Protein AF-A0A968LWR9-F1 (afdb_monomer_lite)

pLDDT: mean 95.12, std 4.48, range [72.62, 98.56]

Secondary structure (DSSP, 8-state):
---HHHHHHHHHHHGGGS-SSS-EEE-S---HHHHHHHHHHHTTSSEEEEEETTTEEEEEEESSTTS-TT-EE---

Sequence (76 aa):
MTTPEQFVEAVQEIEAQLVGSLPILINGRGPVWGYGMLLHAAHPSPAIATYDPRLGYVIVQTHDERFQLGKTIHLS

Structure (mmCIF, N/CA/C/O backbone):
data_AF-A0A968LWR9-F1
#
_entry.id   AF-A0A968LWR9-F1
#
loop_
_atom_site.group_PDB
_atom_site.id
_atom_site.type_symbol
_atom_site.label_atom_id
_atom_site.label_alt_id
_atom_site.label_comp_id
_atom_site.label_asym_id
_atom_site.label_entity_id
_atom_site.label_seq_id
_atom_site.pdbx_PDB_ins_code
_atom_site.Cartn_x
_atom_site.Cartn_y
_atom_site.Cartn_z
_atom_site.occupancy
_atom_site.B_iso_or_equiv
_atom_site.auth_seq_id
_atom_site.auth_comp_id
_atom_site.auth_asym_id
_atom_site.auth_atom_id
_atom_site.pdbx_PDB_model_num
ATOM 1 N N . MET A 1 1 ? 6.388 2.864 -21.271 1.00 78.12 1 MET A N 1
ATOM 2 C CA . MET A 1 1 ? 6.015 1.686 -20.461 1.00 78.12 1 MET A CA 1
ATOM 3 C C . MET A 1 1 ? 7.105 1.541 -19.421 1.00 78.12 1 MET A C 1
ATOM 5 O O . MET A 1 1 ? 8.252 1.472 -19.832 1.00 78.12 1 MET A O 1
ATOM 9 N N . THR A 1 2 ? 6.777 1.608 -18.133 1.00 88.44 2 THR A N 1
ATOM 10 C CA . THR A 1 2 ? 7.766 1.449 -17.054 1.00 88.44 2 THR A CA 1
ATOM 11 C C . THR A 1 2 ? 8.132 -0.027 -16.933 1.00 88.44 2 THR A C 1
ATOM 13 O O . THR A 1 2 ? 7.226 -0.863 -16.874 1.00 88.44 2 THR A O 1
ATOM 16 N N . THR A 1 3 ? 9.422 -0.358 -16.937 1.00 96.50 3 THR A N 1
ATOM 17 C CA . THR A 1 3 ? 9.878 -1.740 -16.707 1.00 96.50 3 THR A CA 1
ATOM 18 C C . THR A 1 3 ? 9.873 -2.073 -15.208 1.00 96.50 3 THR A C 1
ATOM 20 O O . THR A 1 3 ? 9.829 -1.155 -14.385 1.00 96.50 3 THR A O 1
ATOM 23 N N . PRO A 1 4 ? 9.906 -3.359 -14.812 1.00 97.50 4 PRO A N 1
ATOM 24 C CA . PRO A 1 4 ? 10.047 -3.738 -13.405 1.00 97.50 4 PRO A CA 1
ATOM 25 C C . PRO A 1 4 ? 11.286 -3.134 -12.727 1.00 97.50 4 PRO A C 1
ATOM 27 O O . PRO A 1 4 ? 11.202 -2.724 -11.574 1.00 97.50 4 PRO A O 1
ATOM 30 N N . GLU A 1 5 ? 12.404 -3.018 -13.448 1.00 97.50 5 GLU A N 1
ATOM 31 C CA . GLU A 1 5 ? 13.664 -2.443 -12.955 1.00 97.50 5 GLU A CA 1
ATOM 32 C C . GLU A 1 5 ? 13.509 -0.947 -12.662 1.00 97.50 5 GLU A C 1
ATOM 34 O O . GLU A 1 5 ? 13.795 -0.492 -11.561 1.00 97.50 5 GLU A O 1
ATOM 39 N N . GLN A 1 6 ? 12.939 -0.194 -13.605 1.00 96.88 6 GLN A N 1
ATOM 40 C CA . GLN A 1 6 ? 12.647 1.229 -13.398 1.00 96.88 6 GLN A CA 1
ATOM 41 C C . GLN A 1 6 ? 11.654 1.451 -12.251 1.00 96.88 6 GLN A C 1
ATOM 43 O O . GLN A 1 6 ? 11.687 2.472 -11.570 1.00 96.88 6 GLN A O 1
ATOM 48 N N . PHE A 1 7 ? 10.731 0.508 -12.047 1.00 97.31 7 PHE A N 1
ATOM 49 C CA . PHE A 1 7 ? 9.752 0.610 -10.974 1.00 97.31 7 PHE A CA 1
ATOM 50 C C . PHE A 1 7 ? 10.381 0.349 -9.602 1.00 97.31 7 PHE A C 1
ATOM 52 O O . PHE A 1 7 ? 10.075 1.082 -8.666 1.00 97.31 7 PHE A O 1
ATOM 59 N N . VAL A 1 8 ? 11.256 -0.657 -9.461 1.00 96.94 8 VAL A N 1
ATOM 60 C CA . VAL A 1 8 ? 11.926 -0.912 -8.174 1.00 96.94 8 VAL A CA 1
ATOM 61 C C . VAL A 1 8 ? 12.864 0.232 -7.792 1.00 96.94 8 VAL A C 1
ATOM 63 O O . VAL A 1 8 ? 12.885 0.595 -6.622 1.00 96.94 8 VAL A O 1
ATOM 66 N N . GLU A 1 9 ? 13.542 0.860 -8.759 1.00 97.75 9 GLU A N 1
ATOM 67 C CA . GLU A 1 9 ? 14.325 2.083 -8.522 1.00 97.75 9 GLU A CA 1
ATOM 68 C C . GLU A 1 9 ? 13.443 3.182 -7.906 1.00 97.75 9 GLU A C 1
ATOM 70 O O . GLU A 1 9 ? 13.749 3.698 -6.832 1.00 97.75 9 GLU A O 1
ATOM 75 N N . ALA A 1 10 ? 12.279 3.455 -8.504 1.00 96.00 10 ALA A N 1
ATOM 76 C CA . ALA A 1 10 ? 11.335 4.443 -7.977 1.00 96.00 10 ALA A CA 1
ATOM 77 C C . ALA A 1 10 ? 10.771 4.075 -6.588 1.00 96.00 10 ALA A C 1
ATOM 79 O O . ALA A 1 10 ? 10.527 4.954 -5.764 1.00 96.00 10 ALA A O 1
ATOM 80 N N . VAL A 1 11 ? 10.552 2.785 -6.303 1.00 96.25 11 VAL A N 1
ATOM 81 C CA . VAL A 1 11 ? 10.106 2.327 -4.974 1.00 96.25 11 VAL A CA 1
ATOM 82 C C . VAL A 1 11 ? 11.203 2.541 -3.929 1.00 96.25 11 VAL A C 1
ATOM 84 O O . VAL A 1 11 ? 10.910 3.030 -2.840 1.00 96.25 11 VAL A O 1
ATOM 87 N N . GLN A 1 12 ? 12.457 2.229 -4.260 1.00 96.00 12 GLN A N 1
ATOM 88 C CA . GLN A 1 12 ? 13.605 2.410 -3.367 1.00 96.00 12 GLN A CA 1
ATOM 89 C C . GLN A 1 12 ? 13.851 3.886 -3.028 1.00 96.00 12 GLN A C 1
ATOM 91 O O . GLN A 1 12 ? 14.214 4.201 -1.897 1.00 96.00 12 GLN A O 1
ATOM 96 N N . GLU A 1 13 ? 13.594 4.803 -3.966 1.00 96.81 13 GLU A N 1
ATOM 97 C CA . GLU A 1 13 ? 13.689 6.251 -3.724 1.00 96.81 13 GLU A CA 1
ATOM 98 C C . GLU A 1 13 ? 12.726 6.744 -2.632 1.00 96.81 13 GLU A C 1
ATOM 100 O O . GLU A 1 13 ? 13.043 7.692 -1.906 1.00 96.81 13 GLU A O 1
ATOM 105 N N . ILE A 1 14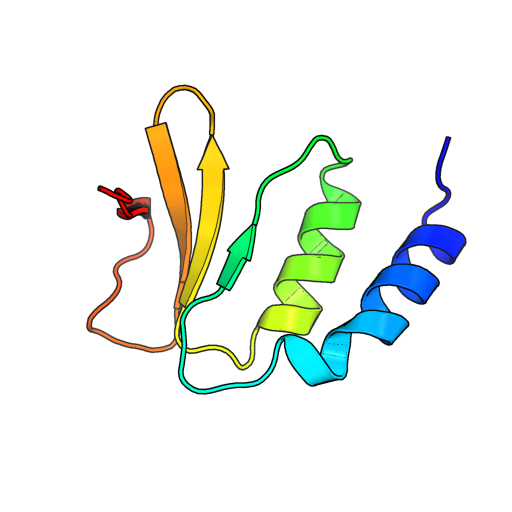 ? 11.557 6.108 -2.492 1.00 94.44 14 ILE A N 1
ATOM 106 C CA . ILE A 1 14 ? 10.520 6.522 -1.536 1.00 94.44 14 ILE A CA 1
ATOM 107 C C . ILE A 1 14 ? 10.424 5.629 -0.297 1.00 94.44 14 ILE A C 1
ATOM 109 O O . ILE A 1 14 ? 9.738 6.004 0.649 1.00 94.44 14 ILE A O 1
ATOM 113 N N . GLU A 1 15 ? 11.093 4.475 -0.263 1.00 94.38 15 GLU A N 1
ATOM 114 C CA . GLU A 1 15 ? 10.914 3.442 0.770 1.00 94.38 15 GLU A CA 1
ATOM 115 C C . GLU A 1 15 ? 11.080 3.983 2.196 1.00 94.38 15 GLU A C 1
ATOM 117 O O . GLU A 1 15 ? 10.237 3.739 3.059 1.00 94.38 15 GLU A O 1
ATOM 122 N N . ALA A 1 16 ? 12.099 4.813 2.432 1.00 92.31 16 ALA A N 1
ATOM 123 C CA . ALA A 1 16 ? 12.335 5.429 3.739 1.00 92.31 16 ALA A CA 1
ATOM 124 C C . ALA A 1 16 ? 11.175 6.329 4.217 1.00 92.31 16 ALA A C 1
ATOM 126 O O . ALA A 1 16 ? 11.028 6.558 5.415 1.00 92.31 16 ALA A O 1
ATOM 127 N N . GLN A 1 17 ? 10.348 6.833 3.296 1.00 91.56 17 GLN A N 1
ATOM 128 C CA . GLN A 1 17 ? 9.174 7.663 3.584 1.00 91.56 17 GLN A CA 1
ATOM 129 C C . GLN A 1 17 ? 7.915 6.827 3.856 1.00 91.56 17 GLN A C 1
ATOM 131 O O . GLN A 1 17 ? 6.934 7.351 4.379 1.00 91.56 17 GLN A O 1
ATOM 136 N N . LEU A 1 18 ? 7.927 5.536 3.504 1.00 91.38 18 LEU A N 1
ATOM 137 C CA . LEU A 1 18 ? 6.808 4.611 3.712 1.00 91.38 18 LEU A CA 1
ATOM 138 C C . LEU A 1 18 ? 6.811 3.984 5.117 1.00 91.38 18 LEU A C 1
ATOM 140 O O . LEU A 1 18 ? 5.863 3.293 5.489 1.00 91.38 18 LEU A O 1
ATOM 144 N N . VAL A 1 19 ? 7.857 4.238 5.907 1.00 85.25 19 VAL A N 1
ATOM 145 C CA . VAL A 1 19 ? 7.994 3.769 7.289 1.00 85.25 19 VAL A CA 1
ATOM 146 C C . VAL A 1 19 ? 7.518 4.856 8.253 1.00 85.25 19 VAL A C 1
ATOM 148 O O . VAL A 1 19 ? 8.017 5.980 8.238 1.00 85.25 19 VAL A O 1
ATOM 151 N N . GLY A 1 20 ? 6.569 4.530 9.133 1.00 87.00 20 GLY A N 1
ATOM 152 C CA . GLY A 1 20 ? 6.052 5.493 10.103 1.00 87.00 20 GLY A CA 1
ATOM 153 C C . GLY A 1 20 ? 4.886 4.977 10.940 1.00 87.00 20 GLY A C 1
ATOM 154 O O . GLY A 1 20 ? 4.536 3.803 10.899 1.00 87.00 20 GLY A O 1
ATOM 155 N N . SER A 1 21 ? 4.277 5.877 11.714 1.00 90.94 21 SER A N 1
ATOM 156 C CA . SER A 1 21 ? 3.149 5.586 12.613 1.00 90.94 21 SER A CA 1
ATOM 157 C C . SER A 1 21 ? 1.769 5.793 11.977 1.00 90.94 21 SER A C 1
ATOM 159 O O . SER A 1 21 ? 0.754 5.653 12.662 1.00 90.94 21 SER A O 1
ATOM 161 N N . LEU A 1 22 ? 1.717 6.142 10.689 1.00 93.75 22 LEU A N 1
ATOM 162 C CA . LEU A 1 22 ? 0.483 6.421 9.956 1.00 93.75 22 LEU A CA 1
ATOM 163 C C . LEU A 1 22 ? 0.209 5.343 8.899 1.00 93.75 22 LEU A C 1
ATOM 165 O O . LEU A 1 22 ? 1.157 4.844 8.292 1.00 93.75 22 LEU A O 1
ATOM 169 N N . PRO A 1 23 ? -1.068 5.006 8.641 1.00 95.50 23 PRO A N 1
ATOM 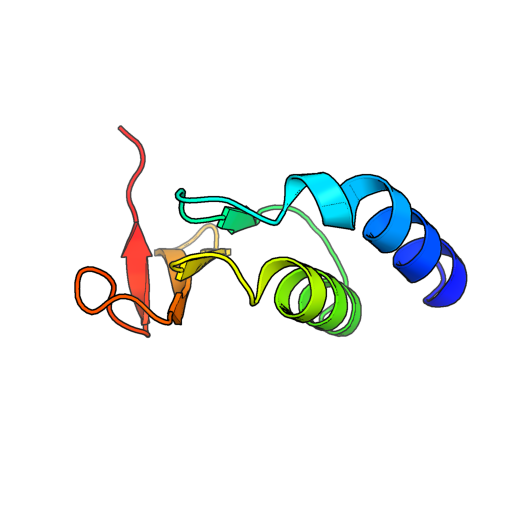170 C CA . PRO A 1 23 ? -1.437 4.151 7.521 1.00 95.50 23 PRO A CA 1
ATOM 171 C C . PRO A 1 23 ? -1.040 4.755 6.174 1.00 95.50 23 PRO A C 1
ATOM 173 O O . PRO A 1 23 ? -1.135 5.968 5.977 1.00 95.50 23 PRO A O 1
ATOM 176 N N . ILE A 1 24 ? -0.686 3.895 5.223 1.00 97.31 24 ILE A N 1
ATOM 177 C CA . ILE A 1 24 ? -0.361 4.287 3.851 1.00 97.31 24 ILE A CA 1
ATOM 178 C C . ILE A 1 24 ? -1.565 4.041 2.938 1.00 97.31 24 ILE A C 1
ATOM 180 O O . ILE A 1 24 ? -2.128 2.946 2.891 1.00 97.31 24 ILE A O 1
ATOM 184 N N . LEU A 1 25 ? -1.957 5.069 2.185 1.00 97.38 25 LEU A N 1
ATOM 185 C CA . LEU A 1 25 ? -3.053 5.015 1.219 1.00 97.38 25 LEU A CA 1
ATOM 186 C C . LEU A 1 25 ? -2.485 5.116 -0.199 1.00 97.38 25 LEU A C 1
ATOM 188 O O . LEU A 1 25 ? -1.954 6.153 -0.591 1.00 97.38 25 LEU A O 1
ATOM 192 N N . ILE A 1 26 ? -2.599 4.042 -0.975 1.00 97.00 26 ILE A N 1
ATOM 193 C CA . ILE A 1 26 ? -2.039 3.941 -2.325 1.00 97.00 26 ILE A CA 1
ATOM 194 C C . ILE A 1 26 ? -3.150 4.152 -3.350 1.00 97.00 26 ILE A C 1
ATOM 196 O O . ILE A 1 26 ? -4.170 3.460 -3.339 1.00 97.00 26 ILE A O 1
ATOM 200 N N . ASN A 1 27 ? -2.935 5.076 -4.281 1.00 97.06 27 ASN A N 1
ATOM 201 C CA . ASN A 1 27 ? -3.773 5.252 -5.460 1.00 97.06 27 ASN A CA 1
ATOM 202 C C . ASN A 1 27 ? -2.896 5.436 -6.708 1.00 97.06 27 ASN A C 1
ATOM 204 O O . ASN A 1 27 ? -1.732 5.820 -6.612 1.00 97.06 27 ASN A O 1
ATOM 208 N N . GLY A 1 28 ? -3.457 5.148 -7.882 1.00 95.50 28 GLY A N 1
ATOM 209 C CA . GLY A 1 28 ? -2.776 5.343 -9.161 1.00 95.50 28 GLY A CA 1
ATOM 210 C C . GLY A 1 28 ? -3.016 4.207 -10.149 1.00 95.50 28 GLY A C 1
ATOM 211 O O . GLY A 1 28 ? -3.458 3.113 -9.799 1.00 95.50 28 GLY A O 1
ATOM 212 N N . ARG A 1 29 ? -2.728 4.455 -11.426 1.00 94.69 29 ARG A N 1
ATOM 213 C CA . ARG A 1 29 ? -2.758 3.403 -12.450 1.00 94.69 29 ARG A CA 1
ATOM 214 C C . ARG A 1 29 ? -1.400 2.723 -12.484 1.00 94.69 29 ARG A C 1
ATOM 216 O O . ARG A 1 29 ? -0.397 3.378 -12.740 1.00 94.69 29 ARG A O 1
ATOM 223 N N . GLY A 1 30 ? -1.383 1.417 -12.270 1.00 93.38 30 GLY A N 1
ATOM 224 C CA . GLY A 1 30 ? -0.154 0.643 -12.270 1.00 93.38 30 GLY A CA 1
ATOM 225 C C . GLY A 1 30 ? -0.422 -0.837 -12.511 1.00 93.38 30 GLY A C 1
ATOM 226 O O . GLY A 1 30 ? -1.561 -1.294 -12.387 1.00 93.38 30 GLY A O 1
ATOM 227 N N . PRO A 1 31 ? 0.614 -1.591 -12.887 1.00 95.81 31 PRO A N 1
ATOM 228 C CA . PRO A 1 31 ? 0.520 -3.034 -13.014 1.00 95.81 31 PRO A CA 1
ATOM 229 C C . PRO A 1 31 ? 0.406 -3.695 -11.635 1.00 95.81 31 PRO A C 1
ATOM 231 O O . PRO A 1 31 ? 0.929 -3.185 -10.645 1.00 95.81 31 PRO A O 1
ATOM 234 N N . VAL A 1 32 ? -0.219 -4.874 -11.581 1.00 96.81 32 VAL A N 1
ATOM 235 C CA . VAL A 1 32 ? -0.405 -5.641 -10.333 1.00 96.81 32 VAL A CA 1
ATOM 236 C C . VAL A 1 32 ? 0.928 -5.918 -9.628 1.00 96.81 32 VAL A C 1
ATOM 238 O O . VAL A 1 32 ? 1.021 -5.781 -8.412 1.00 96.81 32 VAL A O 1
ATOM 241 N N . TRP A 1 33 ? 1.983 -6.239 -10.384 1.00 96.62 33 TRP A N 1
ATOM 242 C CA . TRP A 1 33 ? 3.316 -6.468 -9.818 1.00 96.62 33 TRP A CA 1
ATOM 243 C C . TRP A 1 33 ? 3.923 -5.208 -9.179 1.00 96.62 33 TRP A C 1
ATOM 245 O O . TRP A 1 33 ? 4.627 -5.322 -8.181 1.00 96.62 33 TRP A O 1
ATOM 255 N N . GLY A 1 34 ? 3.608 -4.013 -9.692 1.00 97.00 34 GLY A N 1
ATOM 256 C CA . GLY A 1 34 ? 4.097 -2.746 -9.137 1.00 97.00 34 GLY A CA 1
ATOM 257 C C . GLY A 1 34 ? 3.425 -2.420 -7.806 1.00 97.00 34 GLY A C 1
ATOM 258 O O . GLY A 1 34 ? 4.084 -2.007 -6.855 1.00 97.00 34 GLY A O 1
ATOM 259 N N . TYR A 1 35 ? 2.127 -2.717 -7.695 1.00 97.19 35 TYR A N 1
ATOM 260 C CA . TYR A 1 35 ? 1.437 -2.697 -6.406 1.00 97.19 35 TYR A CA 1
ATOM 261 C C . TYR A 1 35 ? 2.090 -3.663 -5.412 1.00 97.19 35 TYR A C 1
ATOM 263 O O . TYR A 1 35 ? 2.344 -3.266 -4.285 1.00 97.19 35 TYR A O 1
ATOM 271 N N . GLY A 1 36 ? 2.442 -4.886 -5.825 1.00 97.50 36 GLY A N 1
ATOM 272 C CA . GLY A 1 36 ? 3.161 -5.834 -4.963 1.00 97.50 36 GLY A CA 1
ATOM 273 C C . GLY A 1 36 ? 4.463 -5.270 -4.376 1.00 97.50 36 GLY A C 1
ATOM 274 O O . GLY A 1 36 ? 4.717 -5.440 -3.186 1.00 97.50 36 GLY A O 1
ATOM 275 N N . MET A 1 37 ? 5.248 -4.544 -5.180 1.00 97.44 37 MET A N 1
ATOM 276 C CA . MET A 1 37 ? 6.478 -3.882 -4.722 1.00 97.44 37 MET A CA 1
ATOM 277 C C . MET A 1 37 ? 6.195 -2.750 -3.723 1.00 97.44 37 MET A C 1
ATOM 279 O O . MET A 1 37 ? 6.823 -2.702 -2.669 1.00 97.44 37 MET A O 1
ATOM 283 N N . LEU A 1 38 ? 5.219 -1.880 -4.009 1.00 97.31 38 LEU A N 1
ATOM 284 C CA . LEU A 1 38 ? 4.821 -0.797 -3.097 1.00 97.31 38 LEU A CA 1
ATOM 285 C C . LEU A 1 38 ? 4.298 -1.330 -1.759 1.00 97.31 38 LEU A C 1
ATOM 287 O O . LEU A 1 38 ? 4.647 -0.810 -0.704 1.00 97.31 38 LEU A O 1
ATOM 291 N N . LEU A 1 39 ? 3.473 -2.377 -1.808 1.00 97.00 39 LEU A N 1
ATOM 292 C CA . LEU A 1 39 ? 2.930 -3.047 -0.629 1.00 97.00 39 LEU A CA 1
ATOM 293 C C . LEU A 1 39 ? 4.042 -3.648 0.236 1.00 97.00 39 LEU A C 1
ATOM 295 O O . LEU A 1 39 ? 4.022 -3.506 1.456 1.00 97.00 39 LEU A O 1
ATOM 299 N N . HIS A 1 40 ? 5.041 -4.279 -0.386 1.00 96.19 40 HIS A N 1
ATOM 300 C CA . HIS A 1 40 ? 6.186 -4.820 0.340 1.00 96.19 40 HIS A CA 1
ATOM 301 C C . HIS A 1 40 ? 7.029 -3.722 1.003 1.00 96.19 40 HIS A C 1
ATOM 303 O O . HIS A 1 40 ? 7.363 -3.848 2.181 1.00 96.19 40 HIS A O 1
ATOM 309 N N . ALA A 1 41 ? 7.315 -2.632 0.289 1.00 96.44 41 ALA A N 1
ATOM 310 C CA . ALA A 1 41 ? 8.069 -1.501 0.832 1.00 96.44 41 ALA A CA 1
ATOM 311 C C . ALA A 1 41 ? 7.320 -0.800 1.984 1.00 96.44 41 ALA A C 1
ATOM 313 O O . ALA A 1 41 ? 7.916 -0.432 2.991 1.00 96.44 41 ALA A O 1
ATOM 314 N N . ALA A 1 42 ? 5.993 -0.672 1.881 1.00 96.44 42 ALA A N 1
ATOM 315 C CA . ALA A 1 42 ? 5.157 -0.056 2.911 1.00 96.44 42 ALA A CA 1
ATOM 316 C C . ALA A 1 42 ? 4.779 -0.997 4.071 1.00 96.44 42 ALA A C 1
ATOM 318 O O . ALA A 1 42 ? 4.125 -0.544 5.015 1.00 96.44 42 ALA A O 1
ATOM 319 N N . HIS A 1 43 ? 5.148 -2.287 4.031 1.00 95.31 43 HIS A N 1
ATOM 320 C CA . HIS A 1 43 ? 4.714 -3.282 5.024 1.00 95.31 43 HIS A CA 1
ATOM 321 C C . HIS A 1 43 ? 4.991 -2.918 6.497 1.00 95.31 43 HIS A C 1
ATOM 323 O O . HIS A 1 43 ? 4.208 -3.360 7.336 1.00 95.31 43 HIS A O 1
ATOM 329 N N . PRO A 1 44 ? 6.029 -2.126 6.856 1.00 95.00 44 PRO A N 1
ATOM 330 C CA . PRO A 1 44 ? 6.254 -1.744 8.250 1.00 95.00 44 PRO A CA 1
ATOM 331 C C . PRO A 1 44 ? 5.223 -0.744 8.800 1.00 95.00 44 PRO A C 1
ATOM 333 O O . PRO A 1 44 ? 5.217 -0.480 10.001 1.00 95.00 44 PRO A O 1
ATOM 336 N N . SER A 1 45 ? 4.382 -0.149 7.948 1.00 95.75 45 SER A N 1
ATOM 337 C CA . SER A 1 45 ? 3.324 0.774 8.374 1.00 95.75 45 SER A CA 1
ATOM 338 C C . SER A 1 45 ? 2.192 0.054 9.137 1.00 95.75 45 SER A C 1
ATOM 340 O O . SER A 1 45 ? 1.993 -1.151 8.968 1.00 95.75 45 SER A O 1
ATOM 342 N N . PRO A 1 46 ? 1.393 0.762 9.966 1.00 96.62 46 PRO A N 1
ATOM 343 C CA . PRO A 1 46 ? 0.309 0.142 10.740 1.00 96.62 46 PRO A CA 1
ATOM 344 C C . PRO A 1 46 ? -0.755 -0.542 9.870 1.00 96.62 46 PRO A C 1
ATOM 346 O O . PRO A 1 46 ? -1.311 -1.583 10.234 1.00 96.62 46 PRO A O 1
ATOM 349 N N . ALA A 1 47 ? -1.059 0.050 8.715 1.00 97.62 47 ALA A N 1
ATOM 350 C CA . ALA A 1 47 ? -1.987 -0.491 7.736 1.00 97.62 47 ALA A CA 1
ATOM 351 C C . ALA A 1 47 ? -1.721 0.100 6.351 1.00 97.62 47 ALA A C 1
ATOM 353 O O . ALA A 1 47 ? -1.271 1.239 6.226 1.00 97.62 47 ALA A O 1
ATOM 354 N N . ILE A 1 48 ? -2.073 -0.658 5.315 1.00 98.12 48 ILE A N 1
ATOM 355 C CA . ILE A 1 48 ? -1.994 -0.217 3.924 1.00 98.12 48 ILE A CA 1
ATOM 356 C C . ILE A 1 48 ? -3.350 -0.425 3.263 1.00 98.12 48 ILE A C 1
ATOM 358 O O . ILE A 1 48 ? -3.959 -1.492 3.401 1.00 98.12 48 ILE A O 1
ATOM 362 N N . ALA A 1 49 ? -3.808 0.575 2.514 1.00 98.25 49 ALA A N 1
ATOM 363 C CA . ALA A 1 49 ? -5.024 0.485 1.723 1.00 98.25 49 ALA A CA 1
ATOM 364 C C . ALA A 1 49 ? -4.795 0.896 0.266 1.00 98.25 49 ALA A C 1
ATOM 366 O O . ALA A 1 49 ? -4.058 1.839 -0.015 1.00 98.25 49 ALA A O 1
ATOM 367 N N . THR A 1 50 ? -5.453 0.208 -0.664 1.00 98.31 50 THR A N 1
ATOM 368 C CA . THR A 1 50 ? -5.402 0.504 -2.101 1.00 98.31 50 THR A CA 1
ATOM 369 C C . THR A 1 50 ? -6.727 1.091 -2.571 1.00 98.31 50 THR A C 1
ATOM 371 O O . THR A 1 50 ? -7.800 0.669 -2.142 1.00 98.31 50 THR A O 1
ATOM 374 N N . TYR A 1 51 ? -6.671 2.100 -3.436 1.00 97.75 51 TYR A N 1
ATOM 375 C CA . TYR A 1 51 ? -7.865 2.767 -3.942 1.00 97.75 51 TYR A CA 1
ATOM 376 C C . TYR A 1 51 ? -8.523 1.987 -5.085 1.00 97.75 51 TYR A C 1
ATOM 378 O O . TYR A 1 51 ? -7.920 1.791 -6.141 1.00 97.75 51 TYR A O 1
ATOM 386 N N . ASP A 1 52 ? -9.795 1.635 -4.909 1.00 96.19 52 ASP A N 1
ATOM 387 C CA . ASP A 1 52 ? -10.699 1.229 -5.984 1.00 96.19 52 ASP A CA 1
ATOM 388 C C . ASP A 1 52 ? -11.749 2.340 -6.200 1.00 96.19 52 ASP A C 1
ATOM 390 O O . ASP A 1 52 ? -12.464 2.684 -5.256 1.00 96.19 52 ASP A O 1
ATOM 394 N N . PRO A 1 53 ? -11.915 2.894 -7.417 1.00 94.31 53 PRO A N 1
ATOM 395 C CA . PRO A 1 53 ? -12.893 3.953 -7.694 1.00 94.31 53 PRO A CA 1
ATOM 396 C C . PRO A 1 53 ? -14.352 3.625 -7.338 1.00 94.31 53 PRO A C 1
ATOM 398 O O . PRO A 1 53 ? -15.176 4.530 -7.243 1.00 94.31 53 PRO A O 1
ATOM 401 N N . ARG A 1 54 ? -14.698 2.344 -7.182 1.00 95.62 54 ARG A N 1
ATOM 402 C CA . ARG A 1 54 ? -16.043 1.868 -6.834 1.00 95.62 54 ARG A CA 1
ATOM 403 C C . ARG A 1 54 ? -16.235 1.696 -5.328 1.00 95.62 54 ARG A C 1
ATOM 405 O O . ARG A 1 54 ? -17.377 1.657 -4.885 1.00 95.62 54 ARG A O 1
ATOM 412 N N . LEU A 1 55 ? -15.148 1.555 -4.563 1.00 95.62 55 LEU A N 1
ATOM 413 C CA . LEU A 1 55 ? -15.185 1.174 -3.143 1.00 95.62 55 LEU A CA 1
ATOM 414 C C . LEU A 1 55 ? -14.507 2.196 -2.212 1.00 95.62 55 LEU A C 1
ATOM 416 O O . LEU A 1 55 ? -14.880 2.295 -1.047 1.00 95.62 55 LEU A O 1
ATOM 420 N N . GLY A 1 56 ? -13.532 2.964 -2.700 1.00 96.25 56 GLY A N 1
ATOM 421 C CA . GLY A 1 56 ? -12.634 3.788 -1.888 1.00 96.25 56 GLY A CA 1
ATOM 422 C C . GLY A 1 56 ? -11.322 3.070 -1.561 1.00 96.25 56 GLY A C 1
ATOM 423 O O . GLY A 1 56 ? -10.892 2.182 -2.294 1.00 96.25 56 GLY A O 1
ATOM 424 N N . TYR A 1 57 ? -10.661 3.464 -0.469 1.00 98.25 57 TYR A N 1
ATOM 425 C CA . TYR A 1 57 ? -9.408 2.842 -0.031 1.00 98.25 57 TYR A CA 1
ATOM 426 C C . TYR A 1 57 ? -9.683 1.544 0.729 1.00 98.25 57 TYR A C 1
ATOM 428 O O . TYR A 1 57 ? -10.075 1.591 1.890 1.00 98.25 57 TYR A O 1
ATOM 436 N N . VAL A 1 58 ? -9.470 0.391 0.101 1.00 98.44 58 VAL A N 1
ATOM 437 C CA . VAL A 1 58 ? -9.661 -0.934 0.707 1.00 98.44 58 VAL A CA 1
ATOM 438 C C . VAL A 1 58 ? -8.398 -1.344 1.457 1.00 98.44 58 VAL A C 1
ATOM 440 O O . VAL A 1 58 ? -7.324 -1.393 0.866 1.00 98.44 58 VAL A O 1
ATOM 443 N N . ILE A 1 59 ? -8.512 -1.666 2.744 1.00 98.56 59 ILE A N 1
ATOM 444 C CA . ILE A 1 59 ? -7.399 -2.130 3.580 1.00 98.56 59 ILE A CA 1
ATOM 445 C C . ILE A 1 59 ? -6.968 -3.527 3.118 1.00 98.56 59 ILE A C 1
ATOM 447 O O . ILE A 1 59 ? -7.751 -4.479 3.179 1.00 98.56 59 ILE A O 1
ATOM 451 N N . VAL A 1 60 ? -5.714 -3.655 2.681 1.00 98.38 60 VAL A N 1
ATOM 452 C CA . VAL A 1 60 ? -5.140 -4.898 2.133 1.00 98.38 60 VAL A CA 1
ATOM 453 C C . VAL A 1 60 ? -4.086 -5.532 3.039 1.00 98.38 60 VAL A C 1
ATOM 455 O O . VAL A 1 60 ? -3.834 -6.728 2.925 1.00 98.38 60 VAL A O 1
ATOM 458 N N . GLN A 1 61 ? -3.494 -4.760 3.952 1.00 97.94 61 GLN A N 1
ATOM 459 C CA . GLN A 1 61 ? -2.524 -5.229 4.945 1.00 97.94 61 GLN A CA 1
ATOM 460 C C . GLN A 1 61 ? -2.688 -4.443 6.245 1.00 97.94 61 GLN A C 1
ATOM 462 O O . GLN A 1 61 ? -3.021 -3.257 6.212 1.00 97.94 61 GLN A O 1
ATOM 467 N N . THR A 1 62 ? -2.448 -5.087 7.388 1.00 97.62 62 THR A N 1
ATOM 468 C CA . THR A 1 62 ? -2.435 -4.411 8.688 1.00 97.62 62 THR A CA 1
ATOM 469 C C . THR A 1 62 ? -1.659 -5.191 9.750 1.00 97.62 62 THR A C 1
ATOM 471 O O . THR A 1 62 ? -1.687 -6.422 9.768 1.00 97.62 62 THR A O 1
ATOM 474 N N . HIS A 1 63 ? -0.995 -4.450 10.637 1.00 96.12 63 HIS A N 1
ATOM 475 C CA . HIS A 1 63 ? -0.402 -4.910 11.895 1.00 96.12 63 HIS A CA 1
ATOM 476 C C . HIS A 1 63 ? -1.075 -4.253 13.117 1.00 96.12 63 HIS A C 1
ATOM 478 O O . HIS A 1 63 ? -0.560 -4.331 14.230 1.00 96.12 63 HIS A O 1
ATOM 484 N N . ASP A 1 64 ? -2.208 -3.581 12.913 1.00 96.06 64 ASP A N 1
ATOM 485 C CA . ASP A 1 64 ? -2.868 -2.729 13.894 1.00 96.06 64 ASP A CA 1
ATOM 486 C C . ASP A 1 64 ? -4.359 -3.062 13.947 1.00 96.06 64 ASP A C 1
ATOM 488 O O . ASP A 1 64 ? -5.092 -2.872 12.979 1.00 96.06 64 ASP A O 1
ATOM 492 N N . GLU A 1 65 ? -4.816 -3.537 15.104 1.00 95.31 65 GLU A N 1
ATOM 493 C CA . GLU A 1 65 ? -6.181 -4.028 15.324 1.00 95.31 65 GLU A CA 1
ATOM 494 C C . GLU A 1 65 ? -7.271 -2.969 15.090 1.00 95.31 65 GLU A C 1
ATOM 496 O O . GLU A 1 65 ? -8.444 -3.307 14.928 1.00 95.31 65 GLU A O 1
ATOM 501 N N . ARG A 1 66 ? -6.903 -1.680 15.037 1.00 95.56 66 ARG A N 1
ATOM 502 C CA . ARG A 1 66 ? -7.822 -0.591 14.672 1.00 95.56 66 ARG A CA 1
ATOM 503 C C . ARG A 1 66 ? -8.251 -0.655 13.204 1.00 95.56 66 ARG A C 1
ATOM 505 O O . ARG A 1 66 ? -9.274 -0.070 12.850 1.00 95.56 66 ARG A O 1
ATOM 512 N N . PHE A 1 67 ? -7.491 -1.346 1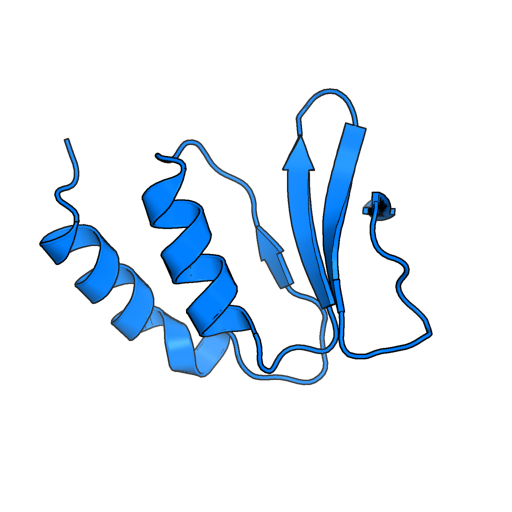2.357 1.00 97.06 67 PHE A N 1
ATOM 513 C CA . PHE A 1 67 ? -7.763 -1.522 10.935 1.00 97.06 67 PHE A CA 1
ATOM 514 C C . PHE A 1 67 ? -8.110 -2.982 10.644 1.00 97.06 67 PHE A C 1
ATOM 516 O O . PHE A 1 67 ? -7.495 -3.910 11.157 1.00 97.06 67 PHE A O 1
ATOM 523 N N . GLN A 1 68 ? -9.103 -3.202 9.783 1.00 98.06 68 GLN A N 1
A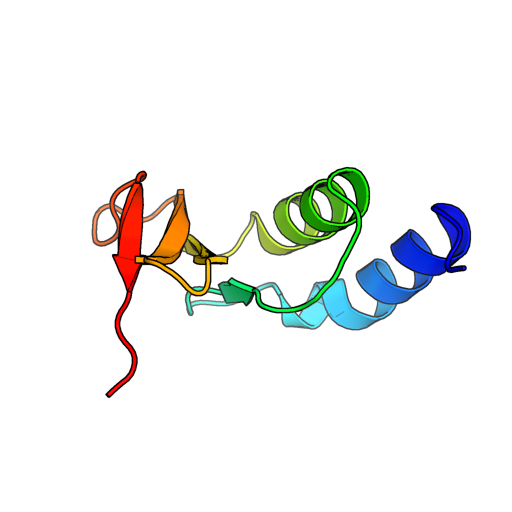TOM 524 C CA . GLN A 1 68 ? -9.562 -4.543 9.434 1.00 98.06 68 GLN A CA 1
ATOM 525 C C . GLN A 1 68 ? -9.413 -4.785 7.933 1.00 98.06 68 GLN A C 1
ATOM 527 O O . GLN A 1 68 ? -9.882 -3.989 7.118 1.00 98.06 68 GLN A O 1
ATOM 532 N N . LEU A 1 69 ? -8.806 -5.920 7.572 1.00 98.25 69 LEU A N 1
ATOM 533 C CA . LEU A 1 69 ? -8.675 -6.359 6.181 1.00 98.25 69 LEU A CA 1
ATOM 534 C C . LEU A 1 69 ? -10.032 -6.358 5.458 1.00 98.25 69 LEU A C 1
ATOM 536 O O . LEU A 1 69 ? -11.046 -6.807 5.996 1.00 98.25 69 LEU A O 1
ATOM 540 N N . GLY A 1 70 ? -10.042 -5.846 4.227 1.00 98.00 70 GLY A N 1
ATOM 541 C CA . GLY A 1 70 ? -11.228 -5.755 3.374 1.00 98.00 70 GLY A CA 1
ATOM 542 C C . GLY A 1 70 ? -12.214 -4.642 3.743 1.00 98.00 70 GLY A C 1
ATOM 543 O O . GLY A 1 70 ? -13.207 -4.465 3.040 1.00 98.00 70 GLY A O 1
ATOM 544 N N . LYS A 1 71 ? -11.974 -3.878 4.818 1.00 98.06 71 LY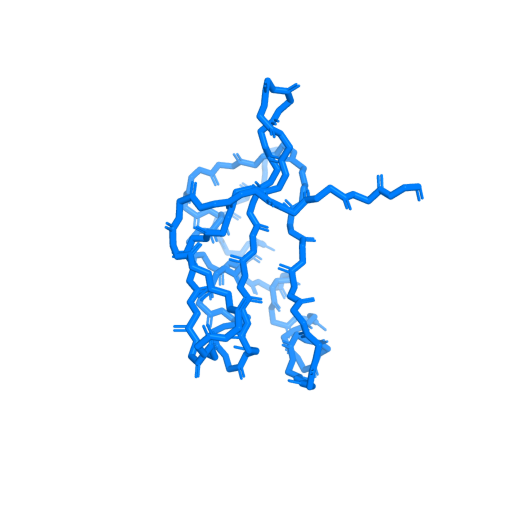S A N 1
ATOM 545 C CA . LYS A 1 71 ? -12.752 -2.667 5.127 1.00 98.06 71 LYS A CA 1
ATOM 546 C C . LYS A 1 71 ? -12.209 -1.455 4.379 1.00 98.06 71 LYS A C 1
ATOM 548 O O . LYS A 1 71 ? -11.074 -1.464 3.908 1.00 98.06 71 LYS A O 1
ATOM 553 N N . THR A 1 72 ? -13.035 -0.421 4.265 1.00 97.38 72 THR A N 1
ATOM 554 C CA . THR A 1 72 ? -12.712 0.800 3.525 1.00 97.38 72 THR A CA 1
ATOM 555 C C . THR A 1 72 ? -12.388 1.968 4.451 1.00 97.38 72 THR A C 1
ATOM 557 O 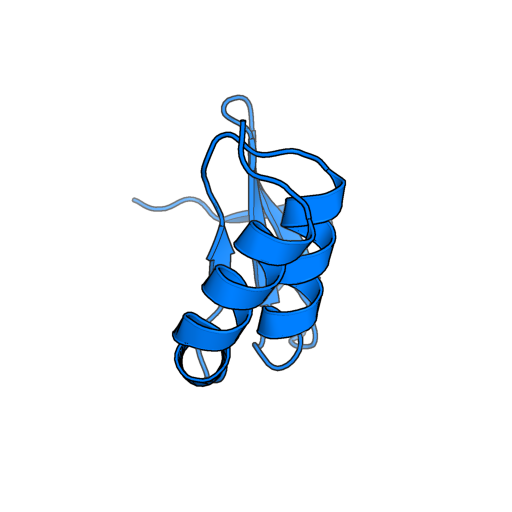O . THR A 1 72 ? -13.023 2.152 5.488 1.00 97.38 72 THR A O 1
ATOM 560 N N . ILE A 1 73 ? -11.412 2.783 4.049 1.00 94.62 73 ILE A N 1
ATOM 561 C CA . ILE A 1 73 ? -11.121 4.096 4.626 1.00 94.62 73 ILE A CA 1
ATOM 562 C C . ILE A 1 73 ? -11.761 5.156 3.727 1.00 94.62 73 ILE A C 1
ATOM 564 O O . ILE A 1 73 ? -11.520 5.197 2.516 1.00 94.62 73 ILE A O 1
ATOM 568 N N . HIS A 1 74 ? -12.567 6.027 4.331 1.00 86.88 74 HIS A N 1
ATOM 569 C CA . HIS A 1 74 ? -13.161 7.182 3.666 1.00 86.88 74 HIS A CA 1
ATOM 570 C C . HIS A 1 74 ? -12.454 8.451 4.141 1.00 86.88 74 HIS A C 1
ATOM 572 O O . HIS A 1 74 ? -12.405 8.722 5.338 1.00 86.88 74 HIS A O 1
ATOM 578 N N . LEU A 1 75 ? -11.895 9.206 3.196 1.00 82.81 75 LEU A N 1
ATOM 579 C CA . LEU A 1 75 ? -11.370 10.543 3.451 1.00 82.81 75 LEU A CA 1
ATOM 580 C C . LEU A 1 75 ? -12.519 11.535 3.249 1.00 82.81 75 LEU A C 1
ATOM 582 O O . LEU A 1 75 ? -13.165 11.504 2.200 1.00 82.81 75 LEU A O 1
ATOM 586 N N . SER A 1 76 ? -12.801 12.337 4.274 1.00 72.62 76 SER A N 1
ATOM 587 C CA . SER A 1 76 ? -13.778 13.434 4.246 1.00 72.62 76 SER A CA 1
ATOM 588 C C . SER A 1 76 ? -13.214 14.681 3.587 1.00 72.62 76 SER A C 1
ATOM 590 O O . SER A 1 76 ? -12.035 14.979 3.891 1.00 72.62 76 SER A O 1
#

Radius of gyration: 12.52 Å; chains: 1; bounding box: 30×20×36 Å

Foldseek 3Di:
DQDPVNLLVVLVVCLVVLADADEAEDEDDDDPVSVVSNCVSNQNYQWYFYQDPVAATATCDHPHPVDDHRHHDDDD